Protein AF-A0A4S1GPU6-F1 (afdb_monomer_lite)

Radius of gyration: 19.25 Å; chains: 1; bounding box: 40×40×55 Å

Sequence (163 aa):
QPVTIVDDPAVLAALDAKGFGFAGSFAMDGDDDLKSLYQEAPAYHAIVETVAADVAALRAEMKAGGRTLYEVTDGNVGRIIDIRWLKTNAARFRLVGVVNRLDRRDFAQLGKESSCGEVRFIYRLAYAFRKNGKQLASRLPFNFSAIYRVAPDPDGGCAGVAG

Foldseek 3Di:
DFCFKDQDPVVQVVCCVVQVFPCSLQVDDDQQFLQCCCVPRVVLVVVLVVVVVVQVVVQVVCVVVVAHEDCDDDDPHHYGHDSVLNNDRQKGWGFRMKGWAQVCCVVCVVVVHLFSGKIKTKTWMKGWDDDPNDIDIDTDPDIDIDIDTHHADPVSHNPVVRD

Secondary structure (DSSP, 8-state):
----EE--HHHHHHHIIIIISTGGGGT--S---HHHHHHH-HHHHHHHHHHHHHHHHHHHHHHHTT--EESS--TT-EE---GGGGS-TTEEEEEEEEEEETTHHHHHHHTT---S-EEEEEEEEEEEEEETTEEEEEEEEEEEEEEEEPPPPTTS--GGG--

Structure (mmCIF, N/CA/C/O backbone):
data_AF-A0A4S1GPU6-F1
#
_entry.id   AF-A0A4S1GPU6-F1
#
loop_
_atom_site.group_PDB
_atom_site.id
_atom_site.type_symbol
_atom_site.label_atom_id
_atom_site.label_alt_id
_atom_site.label_comp_id
_atom_site.label_asym_id
_atom_site.label_entity_id
_atom_site.label_seq_id
_atom_site.pdbx_PDB_ins_code
_atom_site.Cartn_x
_atom_site.Cartn_y
_atom_site.Cartn_z
_atom_site.occupancy
_atom_site.B_iso_or_equiv
_atom_site.auth_seq_id
_atom_site.auth_comp_id
_atom_site.auth_asym_id
_atom_site.auth_atom_id
_atom_site.pdbx_PDB_model_num
ATOM 1 N N . GLN A 1 1 ? -5.387 -16.330 -24.859 1.00 59.78 1 GLN A N 1
ATOM 2 C CA . GLN A 1 1 ? -5.933 -15.015 -24.464 1.00 59.78 1 GLN A CA 1
ATOM 3 C C . GLN A 1 1 ? -4.935 -14.426 -23.480 1.00 59.78 1 GLN A C 1
ATOM 5 O O . GLN A 1 1 ? -4.521 -15.195 -22.620 1.00 59.78 1 GLN A O 1
ATOM 10 N N . PRO A 1 2 ? -4.487 -13.169 -23.647 1.00 68.81 2 PRO A N 1
ATOM 11 C CA . PRO A 1 2 ? -3.467 -12.586 -22.774 1.00 68.81 2 PRO A CA 1
ATOM 12 C C . PRO A 1 2 ? -3.951 -12.568 -21.323 1.00 68.81 2 PRO A C 1
ATOM 14 O O . PRO A 1 2 ? -5.145 -12.357 -21.072 1.00 68.81 2 PRO A O 1
ATOM 17 N N . VAL A 1 3 ? -3.044 -12.810 -20.375 1.00 75.38 3 VAL A N 1
ATOM 18 C CA . VAL A 1 3 ? -3.384 -12.809 -18.948 1.00 75.38 3 VAL A CA 1
ATOM 19 C C . VAL A 1 3 ? -3.556 -11.364 -18.488 1.00 75.38 3 VAL A C 1
ATOM 21 O O . VAL A 1 3 ? -2.595 -10.610 -18.357 1.00 75.38 3 VAL A O 1
ATOM 24 N N . THR A 1 4 ? -4.801 -10.960 -18.240 1.00 84.50 4 THR A N 1
ATOM 25 C CA . THR A 1 4 ? -5.133 -9.592 -17.812 1.00 84.50 4 THR A CA 1
ATOM 26 C C . THR A 1 4 ? -5.188 -9.447 -16.297 1.00 84.50 4 THR A C 1
ATOM 28 O O . THR A 1 4 ? -4.901 -8.372 -15.772 1.00 84.50 4 THR A O 1
ATOM 31 N N . ILE A 1 5 ? -5.555 -10.511 -15.580 1.00 92.44 5 ILE A N 1
ATOM 32 C CA . ILE A 1 5 ? -5.701 -10.520 -14.124 1.00 92.44 5 ILE A CA 1
ATOM 33 C C . ILE A 1 5 ? -5.183 -11.853 -13.584 1.00 92.44 5 ILE A C 1
ATOM 35 O O . ILE A 1 5 ? -5.519 -12.914 -14.103 1.00 92.44 5 ILE A O 1
ATOM 39 N N . VAL A 1 6 ? -4.391 -11.778 -12.520 1.00 94.25 6 VAL A N 1
ATOM 40 C CA . VAL A 1 6 ? -3.985 -12.909 -11.686 1.00 94.25 6 VAL A CA 1
ATOM 41 C C . VAL A 1 6 ? -4.508 -12.653 -10.279 1.00 94.25 6 VAL A C 1
ATOM 43 O O . VAL A 1 6 ? -4.099 -11.685 -9.639 1.00 94.25 6 VAL A O 1
ATOM 46 N N . ASP A 1 7 ? -5.401 -13.509 -9.795 1.00 95.50 7 ASP A N 1
ATOM 47 C CA . ASP A 1 7 ? -5.996 -13.436 -8.454 1.00 95.50 7 ASP A CA 1
ATOM 48 C C . ASP A 1 7 ? -5.944 -14.773 -7.683 1.00 95.50 7 ASP A C 1
ATOM 50 O O . ASP A 1 7 ? -6.395 -14.850 -6.537 1.00 95.50 7 ASP A O 1
ATOM 54 N N . ASP A 1 8 ? -5.330 -15.808 -8.271 1.00 96.25 8 ASP A N 1
ATOM 55 C CA . ASP A 1 8 ? -5.135 -17.109 -7.629 1.00 96.25 8 ASP A CA 1
ATOM 56 C C . ASP A 1 8 ? -4.243 -16.984 -6.372 1.00 96.25 8 ASP A C 1
ATOM 58 O O . ASP A 1 8 ? -3.083 -16.563 -6.470 1.00 96.25 8 ASP A O 1
ATOM 62 N N . PRO A 1 9 ? -4.725 -17.375 -5.176 1.00 94.25 9 PRO A N 1
ATOM 63 C CA . PRO A 1 9 ? -3.977 -17.187 -3.935 1.00 94.25 9 PRO A CA 1
ATOM 64 C C . PRO A 1 9 ? -2.628 -17.912 -3.870 1.00 94.25 9 PRO A C 1
ATOM 66 O O . PRO A 1 9 ? -1.722 -17.416 -3.197 1.00 94.25 9 PRO A O 1
ATOM 69 N N . ALA A 1 10 ? -2.485 -19.075 -4.513 1.00 96.06 10 ALA A N 1
ATOM 70 C CA . ALA A 1 10 ? -1.234 -19.828 -4.514 1.00 96.06 10 ALA A CA 1
ATOM 71 C C . ALA A 1 10 ? -0.201 -19.163 -5.430 1.00 96.06 10 ALA A C 1
ATOM 73 O O . ALA A 1 10 ? 0.959 -19.020 -5.040 1.00 96.06 10 ALA A O 1
ATOM 74 N N . VAL A 1 11 ? -0.627 -18.679 -6.600 1.00 95.94 11 VAL A N 1
ATOM 75 C CA . VAL A 1 11 ? 0.237 -17.899 -7.499 1.00 95.94 11 VAL A CA 1
ATOM 76 C C . VAL A 1 11 ? 0.679 -16.599 -6.829 1.00 95.94 11 VAL A C 1
ATOM 78 O O . VAL A 1 11 ? 1.866 -16.282 -6.830 1.00 95.94 11 VAL A O 1
ATOM 81 N N . LEU A 1 12 ? -0.244 -15.867 -6.201 1.00 96.44 12 LEU A N 1
ATOM 82 C CA . LEU A 1 12 ? 0.077 -14.611 -5.520 1.00 96.44 12 LEU A CA 1
ATOM 83 C C . LEU A 1 12 ? 1.026 -14.823 -4.336 1.00 96.44 12 LEU A C 1
ATOM 85 O O . LEU A 1 12 ? 1.949 -14.037 -4.159 1.00 96.44 12 LEU A O 1
ATOM 89 N N . ALA A 1 13 ? 0.855 -15.898 -3.562 1.00 93.25 13 ALA A N 1
ATOM 90 C CA . ALA A 1 13 ? 1.793 -16.249 -2.497 1.00 93.25 13 ALA A CA 1
ATOM 91 C C . ALA A 1 13 ? 3.190 -16.590 -3.043 1.00 93.25 13 ALA A C 1
ATOM 93 O O . ALA A 1 13 ? 4.194 -16.205 -2.447 1.00 93.25 13 ALA A O 1
ATOM 94 N N . ALA A 1 14 ? 3.267 -17.277 -4.187 1.00 95.31 14 ALA A N 1
ATOM 95 C CA . ALA A 1 14 ? 4.537 -17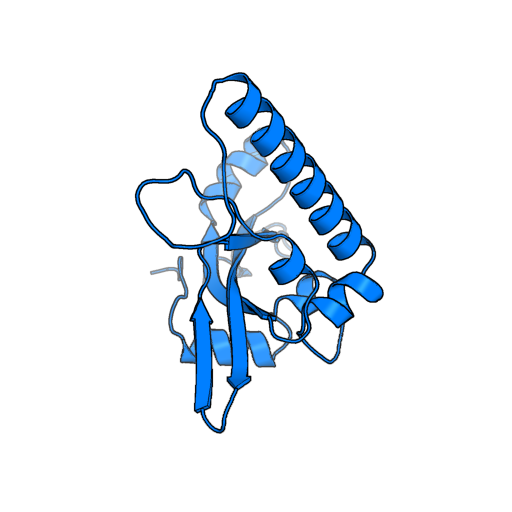.571 -4.844 1.00 95.31 14 ALA A CA 1
ATOM 96 C C . ALA A 1 14 ? 5.220 -16.309 -5.399 1.00 95.31 14 ALA A C 1
ATOM 98 O O . ALA A 1 14 ? 6.445 -16.230 -5.387 1.00 95.31 14 ALA A O 1
ATOM 99 N N . LEU A 1 15 ? 4.453 -15.326 -5.882 1.00 93.88 15 LEU A N 1
ATOM 100 C CA . LEU A 1 15 ? 4.982 -14.022 -6.293 1.00 93.88 15 LEU A CA 1
ATOM 101 C C . LEU A 1 15 ? 5.477 -13.215 -5.088 1.00 93.88 15 LEU A C 1
ATOM 103 O O . LEU A 1 15 ? 6.582 -12.682 -5.130 1.00 93.88 15 LEU A O 1
ATOM 107 N N . ASP A 1 16 ? 4.703 -13.174 -4.005 1.00 91.25 16 ASP A N 1
ATOM 108 C CA . ASP A 1 16 ? 5.085 -12.511 -2.754 1.00 91.25 16 ASP A CA 1
ATOM 109 C C . ASP A 1 16 ? 6.443 -13.043 -2.249 1.00 91.25 16 ASP A C 1
ATOM 111 O O . ASP A 1 16 ? 7.403 -12.284 -2.114 1.00 91.25 16 ASP A O 1
ATOM 115 N N . ALA A 1 17 ? 6.588 -14.374 -2.176 1.00 90.50 17 ALA A N 1
ATOM 116 C CA . ALA A 1 17 ? 7.830 -15.053 -1.791 1.00 90.50 17 ALA A CA 1
ATOM 117 C C . ALA A 1 17 ? 9.020 -14.829 -2.750 1.00 90.50 17 ALA A C 1
ATOM 119 O O . ALA A 1 17 ? 10.162 -15.098 -2.382 1.00 90.50 17 ALA A O 1
ATOM 120 N N . LYS A 1 18 ? 8.772 -14.355 -3.977 1.00 91.19 18 LYS A N 1
ATOM 121 C CA . LYS A 1 18 ? 9.803 -13.982 -4.961 1.00 91.19 18 LYS A CA 1
ATOM 122 C C . LYS A 1 18 ? 10.185 -12.498 -4.900 1.00 91.19 18 LYS A C 1
ATOM 124 O O . LYS A 1 18 ? 10.908 -12.035 -5.777 1.00 91.19 18 LYS A O 1
ATOM 129 N N . GLY A 1 19 ? 9.702 -11.759 -3.901 1.00 89.81 19 GLY A N 1
ATOM 130 C CA . GLY A 1 19 ? 10.021 -10.342 -3.702 1.00 89.81 19 GLY A CA 1
ATOM 131 C C . GLY A 1 19 ? 8.980 -9.371 -4.261 1.00 89.81 19 GLY A C 1
ATOM 132 O O . GLY A 1 19 ? 9.179 -8.164 -4.186 1.00 89.81 19 GLY A O 1
ATOM 133 N N . PHE A 1 20 ? 7.843 -9.859 -4.772 1.00 92.62 20 PHE A N 1
ATOM 134 C CA . PHE A 1 20 ? 6.723 -8.996 -5.183 1.00 92.62 20 PHE A CA 1
ATOM 135 C C . PHE A 1 20 ? 5.768 -8.659 -4.024 1.00 92.62 20 PHE A C 1
ATOM 137 O O . PHE A 1 20 ? 4.690 -8.094 -4.242 1.00 92.62 20 PHE A O 1
ATOM 144 N N . GLY A 1 21 ? 6.145 -9.007 -2.791 1.00 93.44 21 GLY A N 1
ATOM 145 C CA . GLY A 1 21 ? 5.468 -8.566 -1.576 1.00 93.44 21 GLY A CA 1
ATOM 146 C C . GLY A 1 21 ? 5.498 -7.043 -1.416 1.00 93.44 21 GLY A C 1
ATOM 147 O O . GLY A 1 21 ? 6.227 -6.324 -2.101 1.00 93.44 21 GLY A O 1
ATOM 148 N N . PHE A 1 22 ? 4.682 -6.526 -0.499 1.00 95.25 22 PHE A N 1
ATOM 149 C CA . PHE A 1 22 ? 4.514 -5.079 -0.338 1.00 95.25 22 PHE A CA 1
ATOM 150 C C . PHE A 1 22 ? 5.811 -4.360 0.064 1.00 95.25 22 PHE A C 1
ATOM 152 O O . PHE A 1 22 ? 6.101 -3.292 -0.468 1.00 95.25 22 PHE A O 1
ATOM 159 N N . ALA A 1 23 ? 6.622 -4.962 0.941 1.00 93.62 23 ALA A N 1
ATOM 160 C CA . ALA A 1 23 ? 7.924 -4.426 1.351 1.00 93.62 23 ALA A CA 1
ATOM 161 C C . ALA A 1 23 ? 8.879 -4.209 0.162 1.00 93.62 23 ALA A C 1
ATOM 163 O O . ALA A 1 23 ? 9.549 -3.177 0.083 1.00 93.62 23 ALA A O 1
ATOM 164 N N . GLY A 1 24 ? 8.843 -5.108 -0.829 1.00 91.75 24 GLY A N 1
ATOM 165 C CA . GLY A 1 24 ? 9.635 -4.998 -2.055 1.00 91.75 24 GLY A CA 1
ATOM 166 C C . GLY A 1 24 ? 9.310 -3.747 -2.879 1.00 91.75 24 GLY A C 1
ATOM 167 O O . GLY A 1 24 ? 10.191 -3.199 -3.539 1.00 91.75 24 GLY A O 1
ATOM 168 N N . SER A 1 25 ? 8.088 -3.203 -2.769 1.00 91.31 25 SER A N 1
ATOM 169 C CA . SER A 1 25 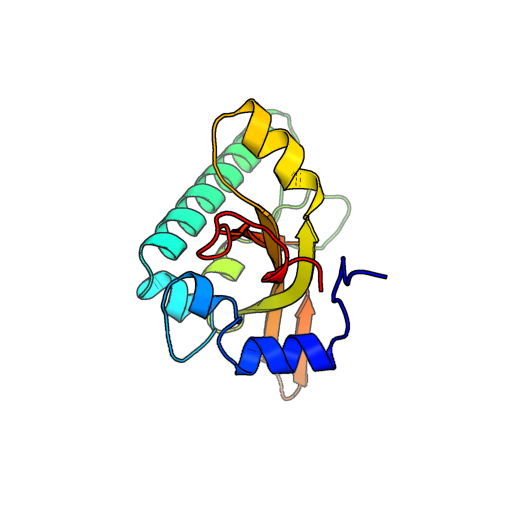? 7.728 -1.918 -3.400 1.00 91.31 25 SER A CA 1
ATOM 170 C C . SER A 1 25 ? 8.516 -0.727 -2.836 1.00 91.31 25 SER A C 1
ATOM 172 O O . SER A 1 25 ? 8.578 0.322 -3.475 1.00 91.31 25 SER A O 1
ATOM 174 N N . PHE A 1 26 ? 9.125 -0.885 -1.659 1.00 91.88 26 PHE A N 1
ATOM 175 C CA . PHE A 1 26 ? 9.939 0.122 -0.980 1.00 91.88 26 PHE A CA 1
ATOM 176 C C . PHE A 1 26 ? 11.426 -0.252 -0.936 1.00 91.88 26 PHE A C 1
ATOM 178 O O . PHE A 1 26 ? 12.170 0.358 -0.174 1.00 91.88 26 PHE A O 1
ATOM 185 N N . ALA A 1 27 ? 11.850 -1.233 -1.747 1.00 89.25 27 ALA A N 1
ATOM 186 C CA . ALA A 1 27 ? 13.209 -1.780 -1.748 1.00 89.25 27 ALA A CA 1
ATOM 187 C C . ALA A 1 27 ? 13.665 -2.259 -0.355 1.00 89.25 27 ALA A C 1
ATOM 189 O O . ALA A 1 27 ? 14.821 -2.079 0.025 1.00 89.25 27 ALA A O 1
ATOM 190 N N . MET A 1 28 ? 12.733 -2.837 0.410 1.00 88.44 28 MET A N 1
ATOM 191 C CA . MET A 1 28 ? 13.005 -3.408 1.724 1.00 88.44 28 MET A CA 1
ATOM 192 C C . MET A 1 28 ? 12.999 -4.930 1.653 1.00 88.44 28 MET A C 1
ATOM 194 O O . MET A 1 28 ? 12.040 -5.526 1.158 1.00 88.44 28 MET A O 1
ATOM 198 N N . ASP A 1 29 ? 14.054 -5.526 2.202 1.00 80.31 29 ASP A N 1
ATOM 199 C CA . ASP A 1 29 ? 14.191 -6.962 2.425 1.00 80.31 29 ASP A CA 1
ATOM 200 C C . ASP A 1 29 ? 13.954 -7.264 3.915 1.00 80.31 29 ASP A C 1
ATOM 202 O O . ASP A 1 29 ? 14.365 -6.485 4.773 1.00 80.31 29 ASP A O 1
ATOM 206 N N . GLY A 1 30 ? 13.331 -8.400 4.243 1.00 74.06 30 GLY A N 1
ATOM 207 C CA . GLY A 1 30 ? 13.126 -8.830 5.634 1.00 74.06 30 GLY A CA 1
ATOM 208 C C . GLY A 1 30 ? 11.661 -8.856 6.073 1.00 74.06 30 GLY A C 1
ATOM 209 O O . GLY A 1 30 ? 10.796 -9.289 5.310 1.00 74.06 30 GLY A O 1
ATOM 210 N N . ASP A 1 31 ? 11.399 -8.466 7.325 1.00 78.12 31 ASP A N 1
ATOM 211 C CA . ASP A 1 31 ? 10.068 -8.550 7.935 1.00 78.12 31 ASP A CA 1
ATOM 212 C C . ASP A 1 31 ? 9.053 -7.665 7.185 1.00 78.12 31 ASP A C 1
ATOM 214 O O . ASP A 1 31 ? 9.245 -6.465 6.996 1.00 78.12 31 ASP A O 1
ATOM 218 N N . ASP A 1 32 ? 7.933 -8.264 6.771 1.00 84.44 32 ASP A N 1
ATOM 219 C CA . ASP A 1 32 ? 6.877 -7.618 5.975 1.00 84.44 32 ASP A CA 1
ATOM 220 C C . ASP A 1 32 ? 5.850 -6.848 6.826 1.00 84.44 32 ASP A C 1
ATOM 222 O O . ASP A 1 32 ? 4.766 -6.482 6.351 1.00 84.44 32 ASP A O 1
ATOM 226 N N . ASP A 1 33 ? 6.167 -6.621 8.100 1.00 94.19 33 ASP A N 1
ATOM 227 C CA . ASP A 1 33 ? 5.274 -5.994 9.058 1.00 94.19 33 ASP A CA 1
ATOM 228 C C . ASP A 1 33 ? 5.294 -4.459 8.958 1.00 94.19 33 ASP A C 1
ATOM 230 O O . ASP A 1 33 ? 6.311 -3.821 8.676 1.00 94.19 33 ASP A O 1
ATOM 234 N N . LEU A 1 34 ? 4.145 -3.829 9.210 1.00 96.25 34 LEU A N 1
ATOM 235 C CA . LEU A 1 34 ? 3.994 -2.392 8.957 1.00 96.25 34 LEU A CA 1
ATOM 236 C C . LEU A 1 34 ? 4.682 -1.498 9.988 1.00 96.25 34 LEU A C 1
ATOM 238 O O . LEU A 1 34 ? 4.813 -0.299 9.741 1.00 96.25 34 LEU A O 1
ATOM 242 N N . LYS A 1 35 ? 5.124 -2.034 11.131 1.00 96.75 35 LYS A N 1
ATOM 243 C CA . LYS A 1 35 ? 5.948 -1.264 12.064 1.00 96.75 35 LYS A CA 1
ATOM 244 C C . LYS A 1 35 ? 7.349 -1.099 11.482 1.00 96.75 35 LYS A C 1
ATOM 246 O O . LYS A 1 35 ? 7.818 0.034 11.421 1.00 96.75 35 LYS A O 1
ATOM 251 N N . SER A 1 36 ? 7.962 -2.190 11.031 1.00 95.62 36 SER A N 1
ATOM 252 C CA . SER A 1 36 ? 9.302 -2.185 10.433 1.00 95.62 36 SER A CA 1
ATOM 253 C C . SER A 1 36 ? 9.334 -1.295 9.187 1.00 95.62 36 SER A C 1
ATOM 255 O O . SER A 1 36 ? 10.109 -0.341 9.136 1.00 95.62 36 SER A O 1
ATOM 257 N N . LEU A 1 37 ? 8.372 -1.453 8.264 1.00 95.75 37 LEU A N 1
ATOM 258 C CA . LEU A 1 37 ? 8.254 -0.562 7.099 1.00 95.75 37 LEU A CA 1
ATOM 259 C C . LEU A 1 37 ? 8.101 0.917 7.493 1.00 95.75 37 LEU A C 1
ATOM 261 O O . LEU A 1 37 ? 8.704 1.787 6.872 1.00 95.75 37 LEU A O 1
ATOM 265 N N . TYR A 1 38 ? 7.289 1.234 8.507 1.00 96.94 38 TYR A N 1
ATOM 266 C CA . TYR A 1 38 ? 7.087 2.622 8.946 1.00 96.94 38 TYR A CA 1
ATOM 267 C C . TYR A 1 38 ? 8.351 3.255 9.541 1.00 96.94 38 TYR A C 1
ATOM 269 O O . TYR A 1 38 ? 8.525 4.474 9.460 1.00 96.94 38 TYR A O 1
ATOM 277 N N . GLN A 1 39 ? 9.206 2.446 10.165 1.00 95.75 39 GLN A N 1
ATOM 278 C CA . GLN A 1 39 ? 10.445 2.899 10.791 1.00 95.75 39 GLN A CA 1
ATOM 279 C C . GLN A 1 39 ? 11.594 3.010 9.785 1.00 95.75 39 GLN A C 1
ATOM 281 O O . GLN A 1 39 ? 12.412 3.919 9.909 1.00 95.75 39 GLN A O 1
ATOM 286 N N . GLU A 1 40 ? 11.643 2.113 8.803 1.00 95.06 40 GLU A N 1
ATOM 287 C CA . GLU A 1 40 ? 12.827 1.909 7.965 1.00 95.06 40 GLU A CA 1
ATOM 288 C C . GLU A 1 40 ? 12.668 2.427 6.531 1.00 95.06 40 GLU A C 1
ATOM 290 O O . GLU A 1 40 ? 13.665 2.802 5.920 1.00 95.06 40 GLU A O 1
ATOM 295 N N . ALA A 1 41 ? 11.440 2.530 6.002 1.00 95.69 41 ALA A N 1
ATOM 296 C CA . ALA A 1 41 ? 11.180 3.005 4.642 1.00 95.69 41 ALA A CA 1
ATOM 297 C C . ALA A 1 41 ? 10.615 4.442 4.633 1.00 95.69 41 ALA A C 1
ATOM 299 O O . ALA A 1 41 ? 9.412 4.634 4.858 1.00 95.69 41 ALA A O 1
ATOM 300 N N . PRO A 1 42 ? 11.415 5.477 4.285 1.00 96.50 42 PRO A N 1
ATOM 301 C CA . PRO A 1 42 ? 10.966 6.874 4.305 1.00 96.50 42 PRO A CA 1
ATOM 302 C C . PRO A 1 42 ? 9.746 7.150 3.419 1.00 96.50 42 PRO A C 1
ATOM 304 O O . PRO A 1 42 ? 8.875 7.939 3.779 1.00 96.50 42 PRO A O 1
ATOM 307 N N . ALA A 1 43 ? 9.654 6.480 2.267 1.00 95.81 43 ALA A N 1
ATOM 308 C CA . ALA A 1 43 ? 8.517 6.624 1.363 1.00 95.81 43 ALA A CA 1
ATOM 309 C C . ALA A 1 43 ? 7.220 6.065 1.972 1.00 95.81 43 ALA A C 1
ATOM 311 O O . ALA A 1 43 ? 6.175 6.708 1.881 1.00 95.81 43 ALA A O 1
ATOM 312 N N . TYR A 1 44 ? 7.279 4.907 2.639 1.00 96.38 44 TYR A N 1
ATOM 313 C CA . TYR A 1 44 ? 6.113 4.360 3.332 1.00 96.38 44 TYR A CA 1
ATOM 314 C C . TYR A 1 44 ? 5.722 5.234 4.529 1.00 96.38 44 TYR A C 1
ATOM 316 O O . TYR A 1 44 ? 4.544 5.542 4.695 1.00 96.38 44 TYR A O 1
ATOM 324 N N . HIS A 1 45 ? 6.701 5.712 5.303 1.00 97.50 45 HIS A N 1
ATOM 325 C CA . HIS A 1 45 ? 6.470 6.669 6.384 1.00 97.50 45 HIS A CA 1
ATOM 326 C C . HIS A 1 45 ? 5.687 7.897 5.897 1.00 97.50 45 HIS A C 1
ATOM 328 O O . HIS A 1 45 ? 4.637 8.216 6.451 1.00 97.50 45 HIS A O 1
ATOM 334 N N . ALA A 1 46 ? 6.145 8.535 4.816 1.00 98.06 46 ALA A N 1
ATOM 335 C CA . ALA A 1 46 ? 5.485 9.704 4.241 1.00 98.06 46 ALA A CA 1
ATOM 336 C C . ALA A 1 46 ? 4.039 9.408 3.806 1.00 98.06 46 ALA A C 1
ATOM 338 O O . ALA A 1 46 ? 3.139 10.185 4.113 1.00 98.06 46 ALA A O 1
ATOM 339 N N . ILE A 1 47 ? 3.797 8.261 3.157 1.00 96.69 47 ILE A N 1
ATOM 340 C CA . ILE A 1 47 ? 2.444 7.832 2.764 1.00 96.69 47 ILE A CA 1
ATOM 341 C C . ILE A 1 47 ? 1.541 7.695 3.992 1.00 96.69 47 ILE A C 1
ATOM 343 O O . ILE A 1 47 ? 0.407 8.176 3.979 1.00 96.69 47 ILE A O 1
ATOM 347 N N . VAL A 1 48 ? 2.025 7.052 5.057 1.00 97.50 48 VAL A N 1
ATOM 348 C CA . VAL A 1 48 ? 1.239 6.870 6.281 1.00 97.50 48 VAL A CA 1
ATOM 349 C C . VAL A 1 48 ? 0.931 8.213 6.945 1.00 97.50 48 VAL A C 1
ATOM 351 O O . VAL A 1 48 ? -0.196 8.397 7.401 1.00 97.50 48 VAL A O 1
ATOM 354 N N . GLU A 1 49 ? 1.872 9.159 6.963 1.00 98.38 49 GLU A N 1
ATOM 355 C CA . GLU A 1 49 ? 1.631 10.504 7.502 1.00 98.38 49 GLU A CA 1
ATOM 356 C C . GLU A 1 49 ? 0.602 11.289 6.676 1.00 98.38 49 GLU A C 1
ATOM 358 O O . GLU A 1 49 ? -0.286 11.918 7.252 1.00 98.38 49 GLU A O 1
ATOM 363 N N . THR A 1 50 ? 0.639 11.195 5.342 1.00 98.25 50 THR A N 1
ATOM 364 C CA . THR A 1 50 ? -0.394 11.791 4.479 1.00 98.25 50 THR A CA 1
ATOM 365 C C . THR A 1 50 ? -1.772 11.197 4.766 1.00 98.25 50 THR A C 1
ATOM 367 O O . THR A 1 50 ? -2.717 11.934 5.039 1.00 98.25 50 THR A O 1
ATOM 370 N N . VAL A 1 51 ? -1.890 9.866 4.798 1.00 97.12 51 VAL A N 1
ATOM 371 C CA . VAL A 1 51 ? -3.165 9.192 5.095 1.00 97.12 51 VAL A CA 1
ATOM 372 C C . VAL A 1 51 ? -3.664 9.549 6.499 1.00 97.12 51 VAL A C 1
ATOM 374 O O . VAL A 1 51 ? -4.866 9.725 6.701 1.00 97.12 51 VAL A O 1
ATOM 377 N N . ALA A 1 52 ? -2.762 9.673 7.477 1.00 97.62 52 ALA A N 1
ATOM 378 C CA . ALA A 1 52 ? -3.105 10.074 8.836 1.00 97.62 52 ALA A CA 1
ATOM 379 C C . ALA A 1 52 ? -3.687 11.492 8.885 1.00 97.62 52 ALA A C 1
ATOM 381 O O . ALA A 1 52 ? -4.704 11.712 9.548 1.00 97.62 52 ALA A O 1
ATOM 382 N N . ALA A 1 53 ? -3.063 12.430 8.168 1.00 98.44 53 ALA A N 1
ATOM 383 C CA . ALA A 1 53 ? -3.532 13.804 8.057 1.00 98.44 53 ALA A CA 1
ATOM 384 C C . ALA A 1 53 ? -4.915 13.876 7.388 1.00 98.44 53 ALA A C 1
ATOM 386 O O . ALA A 1 53 ? -5.818 14.507 7.939 1.00 98.44 53 ALA A O 1
ATOM 387 N N . ASP A 1 54 ? -5.120 13.162 6.278 1.00 97.62 54 ASP A N 1
ATOM 388 C CA . ASP A 1 54 ? -6.405 13.123 5.565 1.00 97.62 54 ASP A CA 1
ATOM 389 C C . ASP A 1 54 ? -7.524 12.540 6.438 1.00 97.62 54 ASP A C 1
ATOM 391 O O . ASP A 1 54 ? -8.633 13.074 6.509 1.00 97.62 54 ASP A O 1
ATOM 395 N N . VAL A 1 55 ? -7.232 11.463 7.169 1.00 96.25 55 VAL A N 1
ATOM 396 C CA . VAL A 1 55 ? -8.179 10.834 8.099 1.00 96.25 55 VAL A CA 1
ATOM 397 C C . VAL A 1 55 ? -8.513 11.751 9.279 1.00 96.25 55 VAL A C 1
ATOM 399 O O . VAL A 1 55 ? -9.667 11.797 9.718 1.00 96.25 55 VAL A O 1
ATOM 402 N N . ALA A 1 56 ? -7.540 12.511 9.786 1.00 96.94 56 ALA A N 1
ATOM 403 C CA . ALA A 1 56 ? -7.773 13.505 10.829 1.00 96.94 56 ALA A CA 1
ATOM 404 C C . ALA A 1 56 ? -8.631 14.676 10.320 1.00 96.94 56 ALA A C 1
ATOM 406 O O . ALA A 1 56 ? -9.583 15.070 11.000 1.00 96.94 56 ALA A O 1
ATOM 407 N N . ALA A 1 57 ? -8.344 15.183 9.117 1.00 97.88 57 ALA A N 1
ATOM 408 C CA . ALA A 1 57 ? -9.116 16.239 8.470 1.00 97.88 57 ALA A CA 1
ATOM 409 C C . ALA A 1 57 ? -10.568 15.802 8.234 1.00 97.88 57 ALA A C 1
ATOM 411 O O . ALA A 1 57 ? -11.494 16.487 8.671 1.00 97.88 57 ALA A O 1
ATOM 412 N N . LEU A 1 58 ? -10.772 14.605 7.673 1.00 95.94 58 LEU A N 1
ATOM 413 C CA . LEU A 1 58 ? -12.099 14.024 7.473 1.00 95.94 58 LEU A CA 1
ATOM 414 C C . LEU A 1 58 ? -12.863 13.893 8.794 1.00 95.94 58 LEU A C 1
ATOM 416 O O . LEU A 1 58 ? -14.051 14.203 8.870 1.00 95.94 58 LEU A O 1
ATOM 420 N N . ARG A 1 59 ? -12.204 13.446 9.870 1.00 95.00 59 ARG A N 1
ATOM 421 C CA . ARG A 1 59 ? -12.857 13.357 11.184 1.00 95.00 59 ARG A CA 1
ATOM 422 C C . ARG A 1 59 ? -13.318 14.724 11.683 1.00 95.00 59 ARG A C 1
ATOM 424 O O . ARG A 1 59 ? -14.418 14.820 12.231 1.00 95.00 59 ARG A O 1
ATOM 431 N N . ALA A 1 60 ? -12.487 15.752 11.528 1.00 96.56 60 ALA A N 1
ATOM 432 C CA . ALA A 1 60 ? -12.818 17.110 11.943 1.00 96.56 60 ALA A CA 1
ATOM 433 C C . ALA A 1 60 ? -14.001 17.671 11.138 1.00 96.56 60 ALA A C 1
ATOM 435 O O . ALA A 1 60 ? -14.948 18.181 11.737 1.00 96.56 60 ALA A O 1
ATOM 436 N N . GLU A 1 61 ? -13.988 17.499 9.815 1.00 97.06 61 GLU A N 1
ATOM 437 C CA . GLU A 1 61 ? -15.071 17.909 8.916 1.00 97.06 61 GLU A CA 1
ATOM 438 C C . GLU A 1 61 ? -16.396 17.234 9.289 1.00 97.06 61 GLU A C 1
ATOM 440 O O . GLU A 1 61 ? -17.409 17.895 9.520 1.00 97.06 61 GLU A O 1
ATOM 445 N N . MET A 1 62 ? -16.383 15.910 9.444 1.00 95.81 62 MET A N 1
ATOM 446 C CA . MET A 1 62 ? -17.579 15.137 9.771 1.00 95.81 62 MET A CA 1
ATOM 447 C C . MET A 1 62 ? -18.149 15.521 11.141 1.00 95.81 62 MET A C 1
ATOM 449 O O . MET A 1 62 ? -19.367 15.649 11.293 1.00 95.81 62 MET A O 1
ATOM 453 N N . LYS A 1 63 ? -17.278 15.775 12.129 1.00 94.38 63 LYS A N 1
ATOM 454 C CA . LYS A 1 63 ? -17.679 16.282 13.447 1.00 94.38 63 LYS A CA 1
ATOM 455 C C . LYS A 1 63 ? -18.310 17.673 13.352 1.00 94.38 63 LYS A C 1
ATOM 457 O O . LYS A 1 63 ? -19.329 17.899 14.000 1.00 94.38 63 LYS A O 1
ATOM 462 N N . ALA A 1 64 ? -17.745 18.580 12.554 1.00 96.19 64 ALA A N 1
ATOM 463 C CA . ALA A 1 64 ? -18.323 19.905 12.318 1.00 96.19 64 ALA A CA 1
ATOM 464 C C . ALA A 1 64 ? -19.704 19.817 11.640 1.00 96.19 64 ALA A C 1
ATOM 466 O O . ALA A 1 64 ? -20.599 20.588 11.972 1.00 96.19 64 ALA A O 1
ATO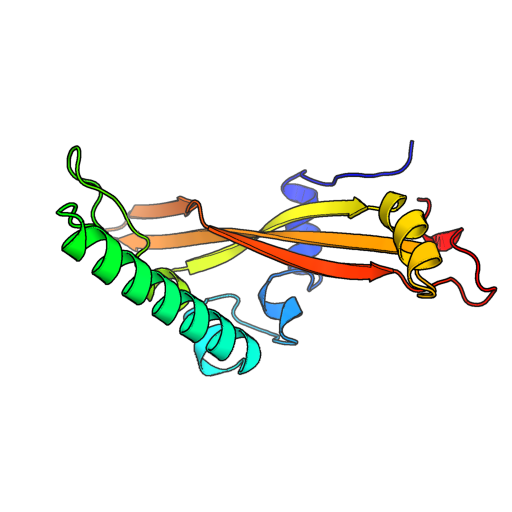M 467 N N . GLY A 1 65 ? -19.906 18.819 10.775 1.00 94.62 65 GLY A N 1
ATOM 468 C CA . GLY A 1 65 ? -21.201 18.469 10.180 1.00 94.62 65 GLY A CA 1
ATOM 469 C C . GLY A 1 65 ? -22.163 17.700 11.099 1.00 94.62 65 GLY A C 1
ATOM 470 O O . GLY A 1 65 ? -23.178 17.195 10.625 1.00 94.62 65 GLY A O 1
ATOM 471 N N . GLY A 1 66 ? -21.858 17.555 12.394 1.00 93.06 66 GLY A N 1
ATOM 472 C CA . GLY A 1 66 ? -22.726 16.893 13.375 1.00 93.06 66 GLY A CA 1
ATOM 473 C C . GLY A 1 66 ? -22.656 15.361 13.395 1.00 93.06 66 GLY A C 1
ATOM 474 O O . GLY A 1 66 ? -23.400 14.728 14.143 1.00 93.06 66 GLY A O 1
ATOM 475 N N . ARG A 1 67 ? -21.756 14.734 12.625 1.00 90.25 67 ARG A N 1
ATOM 476 C CA . ARG A 1 67 ? -21.578 13.273 12.579 1.00 90.25 67 ARG A CA 1
ATOM 477 C C . ARG A 1 67 ? -20.200 12.874 13.099 1.00 90.25 67 ARG A C 1
ATOM 479 O O . ARG A 1 67 ? -19.209 12.893 12.375 1.00 90.25 67 ARG A O 1
ATOM 486 N N . THR A 1 68 ? -20.138 12.429 14.349 1.00 90.12 68 THR A N 1
ATOM 487 C CA . THR A 1 68 ? -18.878 11.943 14.932 1.00 90.12 68 THR A CA 1
ATOM 488 C C . THR A 1 68 ? -18.514 10.568 14.366 1.00 90.12 68 THR A C 1
ATOM 490 O O . THR A 1 68 ? -19.376 9.697 14.230 1.00 90.12 68 THR A O 1
ATOM 493 N N . LEU A 1 69 ? -17.236 10.389 14.018 1.00 90.81 69 LEU A N 1
ATOM 494 C CA . LEU A 1 69 ? -16.691 9.122 13.534 1.00 90.81 69 LEU A CA 1
ATOM 495 C C . LEU A 1 69 ? -15.865 8.425 14.617 1.00 90.81 69 LEU A C 1
ATOM 497 O O . LEU A 1 69 ? -15.102 9.081 15.333 1.00 90.81 69 LEU A O 1
ATOM 501 N N . TYR A 1 70 ? -15.975 7.099 14.667 1.00 88.94 70 TYR A N 1
ATOM 502 C CA . TYR A 1 70 ? -15.271 6.234 15.611 1.00 88.94 70 TYR A CA 1
ATOM 503 C C . TYR A 1 70 ? -14.542 5.093 14.893 1.00 88.94 70 TYR A C 1
ATOM 505 O O . TYR A 1 70 ? -14.942 4.637 13.822 1.00 88.94 70 TYR A O 1
ATOM 513 N N . GLU A 1 71 ? -13.474 4.611 15.516 1.00 86.56 71 GLU A N 1
ATOM 514 C CA . GLU A 1 71 ? -12.668 3.475 15.066 1.00 86.56 71 GLU A CA 1
ATOM 515 C C . GLU A 1 71 ? -13.285 2.115 15.436 1.00 86.56 71 GLU A C 1
ATOM 517 O O . GLU A 1 71 ? -12.888 1.078 14.904 1.00 86.56 71 GLU A O 1
ATOM 522 N N . VAL A 1 72 ? -14.238 2.102 16.373 1.00 77.06 72 VAL A N 1
ATOM 523 C CA . VAL A 1 72 ? -14.829 0.887 16.952 1.00 77.06 72 VAL A CA 1
ATOM 524 C C . VAL A 1 72 ? -16.103 0.484 16.201 1.00 77.06 72 VAL A C 1
ATOM 526 O O . VAL A 1 72 ? -16.818 1.314 15.648 1.00 77.06 72 VAL A O 1
ATOM 529 N N . THR A 1 73 ? -16.381 -0.821 16.163 1.00 59.31 73 THR A N 1
ATOM 530 C CA . THR A 1 73 ? -17.433 -1.446 15.345 1.00 59.31 73 THR A CA 1
ATOM 531 C C . THR A 1 73 ? -18.822 -1.531 15.990 1.00 59.31 73 THR A C 1
ATOM 533 O O . THR A 1 73 ? -19.655 -2.275 15.469 1.00 59.31 73 THR A O 1
ATOM 536 N N . ASP A 1 74 ? -19.103 -0.837 17.095 1.00 59.31 74 ASP A N 1
ATOM 537 C CA . ASP A 1 74 ? -20.435 -0.904 17.714 1.00 59.31 74 ASP A CA 1
ATOM 538 C C . ASP A 1 74 ? -21.422 0.081 17.056 1.00 59.31 74 ASP A C 1
ATOM 540 O O . ASP A 1 74 ? -21.070 1.211 16.730 1.00 59.31 74 ASP A O 1
ATOM 544 N N . GLY A 1 75 ? -22.647 -0.385 16.796 1.00 63.28 75 GLY A N 1
ATOM 545 C CA . GLY A 1 75 ? -23.786 0.467 16.446 1.00 63.28 75 GLY A CA 1
ATOM 546 C C . GLY A 1 75 ? -23.805 1.117 15.051 1.00 63.28 75 GLY A C 1
ATOM 547 O O . GLY A 1 75 ? -22.987 0.844 14.166 1.00 63.28 75 GLY A O 1
ATOM 548 N N . ASN A 1 76 ? -24.803 1.995 14.877 1.00 66.75 76 ASN A N 1
ATOM 549 C CA . ASN A 1 76 ? -25.052 2.833 13.693 1.00 66.75 76 ASN A CA 1
ATOM 550 C C . ASN A 1 76 ? -24.254 4.149 13.745 1.00 66.75 76 ASN A C 1
ATOM 552 O O . ASN A 1 76 ? -24.758 5.211 13.381 1.00 66.75 76 ASN A O 1
ATOM 556 N N . VAL A 1 77 ? -23.018 4.101 14.240 1.00 76.25 77 VAL A N 1
ATOM 557 C CA . VAL A 1 77 ? -22.127 5.266 14.255 1.00 76.25 77 VAL A CA 1
ATOM 558 C C . VAL A 1 77 ? -21.268 5.297 12.994 1.00 76.25 77 VAL A C 1
ATOM 560 O O . VAL A 1 77 ? -20.956 4.262 12.397 1.00 76.25 77 VAL A O 1
ATOM 563 N N . GLY A 1 78 ? -20.887 6.499 12.562 1.00 79.88 78 GLY A N 1
ATOM 564 C CA . GLY A 1 78 ? -19.977 6.649 11.433 1.00 79.88 78 GLY A CA 1
ATOM 565 C C . GLY A 1 78 ? -18.609 6.044 11.760 1.00 79.88 78 GLY A C 1
ATOM 566 O O . GLY A 1 78 ? -18.089 6.232 12.858 1.00 79.88 78 GLY A O 1
ATOM 567 N N . ARG A 1 79 ? -18.029 5.311 10.807 1.00 87.44 79 ARG A N 1
ATOM 568 C CA . ARG A 1 79 ? -16.769 4.583 10.999 1.00 87.44 79 ARG A CA 1
ATOM 569 C C . ARG A 1 79 ? -15.620 5.266 10.285 1.00 87.44 79 ARG A C 1
ATOM 571 O O . ARG A 1 79 ? -15.804 5.821 9.203 1.00 87.44 79 ARG A O 1
ATOM 578 N N . ILE A 1 80 ? -14.438 5.175 10.874 1.00 91.56 80 ILE A N 1
ATOM 579 C CA . ILE A 1 80 ? -13.191 5.617 10.259 1.00 91.56 80 ILE A CA 1
ATOM 580 C C . ILE A 1 80 ? -12.070 4.640 10.592 1.00 91.56 80 ILE A C 1
ATOM 582 O O . ILE A 1 80 ? -12.128 3.929 11.594 1.00 91.56 80 ILE A O 1
ATOM 586 N N . ILE A 1 81 ? -11.071 4.559 9.719 1.00 91.06 81 ILE A N 1
ATOM 587 C CA . ILE A 1 81 ? -9.933 3.671 9.932 1.00 91.06 81 ILE A CA 1
ATOM 588 C C . ILE A 1 81 ? -9.104 4.123 11.141 1.00 91.06 81 ILE A C 1
ATOM 590 O O . ILE A 1 81 ? -8.824 5.308 11.319 1.00 91.06 81 ILE A O 1
ATOM 594 N N . ASP A 1 82 ? -8.669 3.153 11.943 1.00 92.56 82 ASP A N 1
ATOM 595 C CA . ASP A 1 82 ? -7.617 3.356 12.932 1.00 92.56 82 ASP A CA 1
ATOM 596 C C . ASP A 1 82 ? -6.245 3.305 12.249 1.00 92.56 82 ASP A C 1
ATOM 598 O O . ASP A 1 82 ? -5.788 2.245 11.813 1.00 92.56 82 ASP A O 1
ATOM 602 N N . ILE A 1 83 ? -5.581 4.456 12.167 1.00 94.94 83 ILE A N 1
ATOM 603 C CA . ILE A 1 83 ? -4.277 4.607 11.507 1.00 94.94 83 ILE A CA 1
ATOM 604 C C . ILE A 1 83 ? -3.182 3.759 12.164 1.00 94.94 83 ILE A C 1
ATOM 606 O O . ILE A 1 83 ? -2.200 3.413 11.507 1.00 94.94 83 ILE A O 1
ATOM 610 N N . ARG A 1 84 ? -3.348 3.334 13.424 1.00 94.62 84 ARG A N 1
ATOM 611 C CA . ARG A 1 84 ? -2.380 2.448 14.095 1.00 94.62 84 ARG A CA 1
ATOM 612 C C . ARG A 1 84 ? -2.216 1.111 13.374 1.00 94.62 84 ARG A C 1
ATOM 614 O O . ARG A 1 84 ? -1.151 0.506 13.477 1.00 94.62 84 ARG A O 1
ATOM 621 N N . TRP A 1 85 ? -3.211 0.680 12.594 1.00 95.12 85 TRP A N 1
ATOM 622 C CA . TRP A 1 85 ? -3.081 -0.499 11.737 1.00 95.12 85 TRP A CA 1
ATOM 623 C C . TRP A 1 85 ? -1.979 -0.371 10.685 1.00 95.12 85 TRP A C 1
ATOM 625 O O . TRP A 1 85 ? -1.435 -1.389 10.279 1.00 95.12 85 TRP A O 1
ATOM 635 N N . LEU A 1 86 ? -1.621 0.846 10.273 1.00 96.44 86 LEU A N 1
ATOM 636 C CA . LEU A 1 86 ? -0.559 1.102 9.296 1.00 96.44 86 LEU A CA 1
ATOM 637 C C . LEU A 1 86 ? 0.838 1.215 9.931 1.00 96.44 86 LEU A C 1
ATOM 639 O O . LEU A 1 86 ? 1.807 1.449 9.215 1.00 96.44 86 LEU A O 1
ATOM 643 N N . LYS A 1 87 ? 0.947 1.066 11.259 1.00 96.25 87 LYS A N 1
ATOM 644 C CA . LYS A 1 87 ? 2.188 1.263 12.035 1.00 96.25 87 LYS A CA 1
ATOM 645 C C . LYS A 1 87 ? 2.474 0.118 13.019 1.00 96.25 87 LYS A C 1
ATOM 647 O O . LYS A 1 87 ? 3.247 0.283 13.961 1.00 96.25 87 LYS A O 1
ATOM 652 N N . THR A 1 88 ? 1.792 -1.018 12.877 1.00 95.69 88 THR A N 1
ATOM 653 C CA . THR A 1 88 ? 1.859 -2.139 13.827 1.00 95.69 88 THR A CA 1
ATOM 654 C C . THR A 1 88 ? 2.525 -3.362 13.215 1.00 95.69 88 THR A C 1
ATOM 656 O O . THR A 1 88 ? 2.331 -3.658 12.040 1.00 95.69 88 THR A O 1
ATOM 659 N N . ASN A 1 89 ? 3.231 -4.125 14.049 1.00 94.94 89 ASN A N 1
ATOM 660 C CA . ASN A 1 89 ? 3.831 -5.398 13.662 1.00 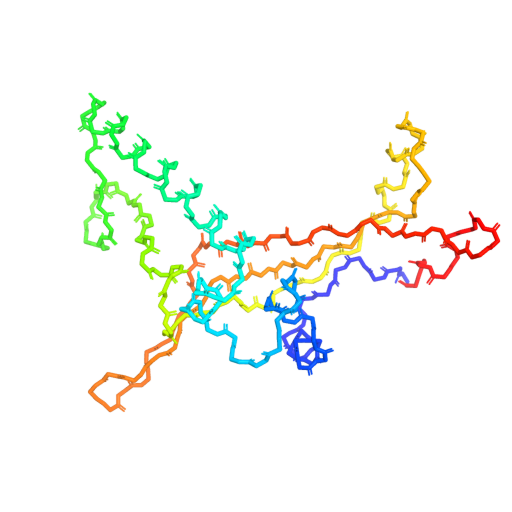94.94 89 ASN A CA 1
ATOM 661 C C . ASN A 1 89 ? 2.821 -6.554 13.577 1.00 94.94 89 ASN A C 1
ATOM 663 O O . ASN A 1 89 ? 3.148 -7.653 13.146 1.00 94.94 89 ASN A O 1
ATOM 667 N N . ALA A 1 90 ? 1.576 -6.327 14.002 1.00 94.50 90 ALA A N 1
ATOM 668 C CA . ALA A 1 90 ? 0.498 -7.302 13.873 1.00 94.50 90 ALA A CA 1
ATOM 669 C C . ALA A 1 90 ? -0.154 -7.297 12.478 1.00 94.50 90 ALA A C 1
ATOM 671 O O . ALA A 1 90 ? -1.022 -8.136 12.208 1.00 94.50 90 ALA A O 1
ATOM 672 N N . ALA A 1 91 ? 0.208 -6.339 11.619 1.00 96.38 91 ALA A N 1
ATOM 673 C CA . ALA A 1 91 ? -0.405 -6.112 10.321 1.00 96.38 91 ALA A CA 1
ATOM 674 C C . ALA A 1 91 ? 0.627 -6.064 9.198 1.00 96.38 91 ALA A C 1
ATOM 676 O O . ALA A 1 91 ? 1.797 -5.768 9.424 1.00 96.38 91 ALA A O 1
ATOM 677 N N . ARG A 1 92 ? 0.145 -6.358 7.991 1.00 95.88 92 ARG A N 1
ATOM 678 C CA . ARG A 1 92 ? 0.893 -6.347 6.732 1.00 95.88 92 ARG A CA 1
ATOM 679 C C . ARG A 1 92 ? -0.034 -6.170 5.542 1.00 95.88 92 ARG A C 1
ATOM 681 O O . ARG A 1 92 ? -1.237 -6.438 5.623 1.00 95.88 92 ARG A O 1
ATOM 688 N N . PHE A 1 93 ? 0.534 -5.771 4.416 1.00 96.12 93 PHE A N 1
ATOM 689 C CA . PHE A 1 93 ? -0.156 -5.704 3.134 1.00 96.12 93 PHE A CA 1
ATOM 690 C C . PHE A 1 93 ? 0.111 -6.979 2.339 1.00 96.12 93 PHE A C 1
ATOM 692 O O . PHE A 1 93 ? 1.233 -7.237 1.924 1.00 96.12 93 PHE A O 1
ATOM 699 N N . ARG A 1 94 ? -0.931 -7.785 2.121 1.00 95.19 94 ARG A N 1
ATOM 700 C CA . ARG A 1 94 ? -0.823 -9.021 1.335 1.00 95.19 94 ARG A CA 1
ATOM 701 C C . ARG A 1 94 ? -1.094 -8.741 -0.128 1.00 95.19 94 ARG A C 1
ATOM 703 O O . ARG A 1 94 ? -2.081 -8.065 -0.418 1.00 95.19 94 ARG A O 1
ATOM 710 N N . LEU A 1 95 ? -0.306 -9.321 -1.029 1.00 96.25 95 LEU A N 1
ATOM 711 C CA . LEU A 1 95 ? -0.623 -9.308 -2.453 1.00 96.25 95 LEU A CA 1
ATOM 712 C C . LEU A 1 95 ? -1.934 -10.080 -2.693 1.00 96.25 95 LEU A C 1
ATOM 714 O O . LEU A 1 95 ? -2.072 -11.241 -2.304 1.00 96.25 95 LEU A O 1
ATOM 718 N N . VAL A 1 96 ? -2.928 -9.407 -3.273 1.00 96.44 96 VAL A N 1
ATOM 719 C CA . VAL A 1 96 ? -4.272 -9.953 -3.541 1.00 96.44 96 VAL A CA 1
ATOM 720 C C . VAL A 1 96 ? -4.666 -9.896 -5.013 1.00 96.44 96 VAL A C 1
ATOM 722 O O . VAL A 1 96 ? -5.735 -10.382 -5.365 1.00 96.44 96 VAL A O 1
ATOM 725 N N . GLY A 1 97 ? -3.825 -9.319 -5.868 1.00 96.88 97 GLY A N 1
ATOM 726 C CA . GLY A 1 97 ? -4.020 -9.383 -7.306 1.00 96.88 97 GLY A CA 1
ATOM 727 C C . GLY A 1 97 ? -2.890 -8.726 -8.081 1.00 96.88 97 GLY A C 1
ATOM 728 O O . GLY A 1 97 ? -2.268 -7.777 -7.602 1.00 96.88 97 GLY A O 1
ATOM 729 N N . VAL A 1 98 ? -2.662 -9.215 -9.295 1.00 96.44 98 VAL A N 1
ATOM 730 C CA . VAL A 1 98 ? -1.813 -8.574 -10.301 1.00 96.44 98 VAL A CA 1
ATOM 731 C C . VAL A 1 98 ? -2.664 -8.311 -11.533 1.00 96.44 98 VAL A C 1
ATOM 733 O O . VAL A 1 98 ? -3.366 -9.203 -12.001 1.00 96.44 98 VAL A O 1
ATOM 736 N N . VAL A 1 99 ? -2.635 -7.085 -12.045 1.00 95.00 99 VAL A N 1
ATOM 737 C CA . VAL A 1 99 ? -3.444 -6.677 -13.199 1.00 95.00 99 VAL A CA 1
ATOM 738 C C . VAL A 1 99 ? -2.533 -6.153 -14.295 1.00 95.00 99 VAL A C 1
ATOM 740 O O . VAL A 1 99 ? -1.817 -5.175 -14.080 1.00 95.00 99 VAL A O 1
ATOM 743 N N . ASN A 1 100 ? -2.597 -6.771 -15.470 1.00 91.62 100 ASN A N 1
ATOM 744 C CA . ASN A 1 100 ? -1.924 -6.316 -16.677 1.00 91.62 100 ASN A CA 1
ATOM 745 C C . ASN A 1 100 ? -2.878 -5.431 -17.495 1.00 91.62 100 ASN A C 1
ATOM 747 O O . ASN A 1 100 ? -3.933 -5.869 -17.957 1.00 91.62 100 ASN A O 1
ATOM 751 N N . ARG A 1 101 ? -2.520 -4.158 -17.641 1.00 91.62 101 ARG A N 1
ATOM 752 C CA . ARG A 1 101 ? -3.288 -3.101 -18.306 1.00 91.62 101 ARG A CA 1
ATOM 753 C C . ARG A 1 101 ? -2.570 -2.661 -19.578 1.00 91.62 101 ARG A C 1
ATOM 755 O O . ARG A 1 101 ? -2.102 -1.526 -19.689 1.00 91.62 101 ARG A O 1
ATOM 762 N N . LEU A 1 102 ? -2.483 -3.575 -20.542 1.00 88.31 102 LEU A N 1
ATOM 763 C CA . LEU A 1 102 ? -1.908 -3.310 -21.869 1.00 88.31 102 LEU A CA 1
ATOM 764 C C . LEU A 1 102 ? -2.684 -2.224 -22.630 1.00 88.31 102 LEU A C 1
ATOM 766 O O . LEU A 1 102 ? -2.096 -1.467 -23.394 1.00 88.31 102 LEU A O 1
ATOM 770 N N . ASP A 1 103 ? -3.981 -2.071 -22.348 1.00 87.31 103 ASP A N 1
ATOM 771 C CA . ASP A 1 103 ? -4.831 -0.996 -22.877 1.00 87.31 103 ASP A CA 1
ATOM 772 C C . ASP A 1 103 ? -4.339 0.412 -22.495 1.00 87.31 103 ASP A C 1
ATOM 774 O O . ASP A 1 103 ? -4.682 1.400 -23.139 1.00 87.31 103 ASP A O 1
ATOM 778 N N . ARG A 1 104 ? -3.492 0.536 -21.464 1.00 89.75 104 ARG A N 1
ATOM 779 C CA . ARG A 1 104 ? -2.902 1.824 -21.066 1.00 89.75 104 ARG A CA 1
ATOM 780 C C . ARG A 1 104 ? -1.827 2.315 -22.037 1.00 89.75 104 ARG A C 1
ATOM 782 O O . ARG A 1 104 ? -1.493 3.498 -21.996 1.00 89.75 104 ARG A O 1
ATOM 789 N N . ARG A 1 105 ? -1.347 1.452 -22.941 1.00 86.56 105 ARG A N 1
ATOM 790 C CA . ARG A 1 105 ? -0.438 1.808 -24.041 1.00 86.56 105 ARG A CA 1
ATOM 791 C C . ARG A 1 105 ? -1.010 2.920 -24.918 1.00 86.56 105 ARG A C 1
ATOM 793 O O . ARG A 1 105 ? -0.303 3.879 -25.218 1.00 86.56 105 ARG A O 1
ATOM 800 N N . ASP A 1 106 ? -2.284 2.817 -25.284 1.00 84.31 106 ASP A N 1
ATOM 801 C CA . ASP A 1 106 ? -2.922 3.765 -26.206 1.00 84.31 106 ASP A CA 1
ATOM 802 C C . ASP A 1 106 ? -2.952 5.180 -25.610 1.00 84.31 106 ASP A C 1
ATOM 804 O O . ASP A 1 106 ? -2.729 6.173 -26.298 1.00 84.31 106 ASP A O 1
ATOM 808 N N . PHE A 1 107 ? -3.127 5.281 -24.290 1.00 82.75 107 PHE A N 1
ATOM 809 C CA . PHE A 1 107 ? -3.088 6.555 -23.572 1.00 82.75 107 PHE A CA 1
ATOM 810 C C . PHE A 1 107 ? -1.668 7.109 -23.414 1.00 82.75 107 PHE A C 1
ATOM 812 O O . PHE A 1 107 ? -1.483 8.325 -23.473 1.00 82.75 107 PHE A O 1
ATOM 819 N N . ALA A 1 108 ? -0.662 6.247 -23.238 1.00 80.69 108 ALA A N 1
ATOM 820 C CA . ALA A 1 108 ? 0.736 6.672 -23.165 1.00 80.69 108 ALA A CA 1
ATOM 821 C C . ALA A 1 108 ? 1.186 7.341 -24.475 1.00 80.69 108 ALA A C 1
ATOM 823 O O . ALA A 1 108 ? 1.808 8.404 -24.448 1.00 80.69 108 ALA A O 1
ATOM 824 N N . GLN A 1 109 ? 0.769 6.789 -25.621 1.00 74.38 109 GLN A N 1
ATOM 825 C CA . GLN A 1 109 ? 1.056 7.360 -26.940 1.00 74.38 109 GLN A CA 1
ATOM 826 C C . GLN A 1 109 ? 0.476 8.770 -27.109 1.00 74.38 109 GLN A C 1
ATOM 828 O O . GLN A 1 109 ? 1.163 9.656 -27.619 1.00 74.38 109 GLN A O 1
ATOM 833 N N . LEU A 1 110 ? -0.746 9.013 -26.620 1.00 80.06 110 LEU A N 1
ATOM 834 C CA . LEU A 1 110 ? -1.354 10.352 -26.622 1.00 80.06 110 LEU A CA 1
ATOM 835 C C . LEU A 1 110 ? -0.552 11.355 -25.777 1.00 80.06 110 LEU A C 1
ATOM 837 O O . LEU A 1 110 ? -0.473 12.533 -26.122 1.00 80.06 110 LEU A O 1
ATOM 841 N N . GLY A 1 111 ? 0.070 10.885 -24.693 1.00 78.12 111 GLY A N 1
ATOM 842 C CA . GLY A 1 111 ? 0.938 11.675 -23.818 1.00 78.12 111 GLY A CA 1
ATOM 843 C C . GLY A 1 111 ? 2.383 11.838 -24.305 1.00 78.12 111 GLY A C 1
ATOM 844 O O . GLY A 1 111 ? 3.165 12.484 -23.614 1.00 78.12 111 GLY A O 1
ATOM 845 N N . LYS A 1 112 ? 2.753 11.278 -25.470 1.00 78.25 112 LYS A N 1
ATOM 846 C CA . LYS A 1 112 ? 4.146 11.166 -25.958 1.00 78.25 112 LYS A CA 1
ATOM 847 C C . LYS A 1 112 ? 5.072 10.375 -25.017 1.00 78.25 112 LYS A C 1
ATOM 849 O O . LYS A 1 112 ? 6.289 10.542 -25.065 1.00 78.25 112 LYS A O 1
ATOM 854 N N . GLU A 1 113 ? 4.514 9.503 -24.179 1.00 78.94 113 GLU A N 1
ATOM 855 C CA . GLU A 1 113 ? 5.270 8.558 -23.356 1.00 78.94 113 GLU A CA 1
ATOM 856 C C . GLU A 1 113 ? 5.431 7.233 -24.119 1.00 78.94 113 GLU A C 1
ATOM 858 O O . GLU A 1 113 ? 4.460 6.677 -24.636 1.00 78.94 113 GLU A O 1
ATOM 863 N N . SER A 1 114 ? 6.653 6.695 -24.171 1.00 81.25 114 SER A N 1
ATOM 864 C CA . SER A 1 114 ? 6.896 5.356 -24.719 1.00 81.25 114 SER A CA 1
ATOM 865 C C . SER A 1 114 ? 6.701 4.311 -23.617 1.00 81.25 114 SER A C 1
ATOM 867 O O . SER A 1 114 ? 7.540 4.174 -22.729 1.00 81.25 114 SER A O 1
ATOM 869 N N . SER A 1 115 ? 5.558 3.623 -23.631 1.00 87.69 115 SER A N 1
ATOM 870 C CA . SER A 1 115 ? 5.202 2.564 -22.680 1.00 87.69 115 SER A CA 1
ATOM 871 C C . SER A 1 115 ? 4.325 1.517 -23.361 1.00 87.69 115 SER A C 1
ATOM 873 O O . SER A 1 115 ? 3.484 1.848 -24.199 1.00 87.69 115 SER A O 1
ATOM 875 N N . CYS A 1 116 ? 4.485 0.260 -22.964 1.00 89.62 116 CYS A N 1
ATOM 876 C CA . CYS A 1 116 ? 3.686 -0.864 -23.438 1.00 89.62 116 CYS A CA 1
ATOM 877 C C . CYS A 1 116 ? 2.475 -1.187 -22.551 1.00 89.62 116 CYS A C 1
ATOM 879 O O . CYS A 1 116 ? 1.819 -2.206 -22.753 1.00 89.62 116 CYS A O 1
ATOM 881 N N . GLY A 1 117 ? 2.156 -0.317 -21.590 1.00 90.94 117 GLY A N 1
ATOM 882 C CA . GLY A 1 117 ? 1.010 -0.459 -20.696 1.00 90.94 117 GLY A CA 1
ATOM 883 C C . GLY A 1 117 ? 1.387 -0.262 -19.233 1.00 90.94 117 GLY A C 1
ATOM 884 O O . GLY A 1 117 ? 2.391 0.373 -18.902 1.00 90.94 117 GLY A O 1
ATOM 885 N N . GLU A 1 118 ? 0.563 -0.802 -18.341 1.00 93.00 118 GLU A N 1
ATOM 886 C CA . GLU A 1 118 ? 0.812 -0.794 -16.900 1.00 93.00 118 GLU A CA 1
ATOM 887 C C . GLU A 1 118 ? 0.658 -2.201 -16.314 1.00 93.00 118 GLU A C 1
ATOM 889 O O . GLU A 1 118 ? -0.254 -2.931 -16.688 1.00 93.00 118 GLU A O 1
ATOM 894 N N . VAL A 1 119 ? 1.475 -2.544 -15.323 1.00 93.50 119 VAL A N 1
ATOM 895 C CA . VAL A 1 119 ? 1.203 -3.660 -14.410 1.00 93.50 119 VAL A CA 1
ATOM 896 C C . VAL A 1 119 ? 0.888 -3.089 -13.038 1.00 93.50 119 VAL A C 1
ATOM 898 O O . VAL A 1 119 ? 1.572 -2.187 -12.552 1.00 93.50 119 VAL A O 1
ATOM 901 N N . ARG A 1 120 ? -0.172 -3.597 -12.409 1.00 95.62 120 ARG A N 1
ATOM 902 C CA . ARG A 1 120 ? -0.602 -3.170 -11.078 1.00 95.62 120 ARG A CA 1
ATOM 903 C C . ARG A 1 120 ? -0.518 -4.320 -10.100 1.00 95.62 120 ARG A C 1
ATOM 905 O O . ARG A 1 120 ? -1.127 -5.358 -10.339 1.00 95.62 120 ARG A O 1
ATOM 912 N N . PHE A 1 121 ? 0.158 -4.099 -8.983 1.00 96.62 121 PHE A N 1
ATOM 913 C CA . PHE A 1 121 ? 0.136 -5.002 -7.841 1.00 96.62 121 PHE A CA 1
ATOM 914 C C . PHE A 1 121 ? -0.829 -4.437 -6.808 1.00 96.62 121 PHE A C 1
ATOM 916 O O . PHE A 1 121 ? -0.670 -3.309 -6.335 1.00 96.62 121 PHE A O 1
ATOM 923 N N . ILE A 1 122 ? -1.868 -5.208 -6.504 1.00 97.31 122 ILE A N 1
ATOM 924 C CA . ILE A 1 122 ? -2.919 -4.824 -5.572 1.00 97.31 122 ILE A CA 1
ATOM 925 C C . ILE A 1 122 ? -2.656 -5.526 -4.254 1.00 97.31 122 ILE A C 1
ATOM 927 O O . ILE A 1 122 ? -2.687 -6.754 -4.173 1.00 97.31 122 ILE A O 1
ATOM 931 N N . TYR A 1 123 ? -2.450 -4.739 -3.210 1.00 97.12 123 TYR A N 1
ATOM 932 C CA . TYR A 1 123 ? -2.237 -5.231 -1.865 1.00 97.12 123 TYR A CA 1
ATOM 933 C C . TYR A 1 123 ? -3.421 -4.888 -0.976 1.00 97.12 123 TYR A C 1
ATOM 935 O O . TYR A 1 123 ? -3.984 -3.800 -1.074 1.00 97.12 123 TYR A O 1
ATOM 943 N N . ARG A 1 124 ? -3.790 -5.795 -0.073 1.00 97.06 124 ARG A N 1
ATOM 944 C CA . ARG A 1 124 ? -4.840 -5.565 0.925 1.00 97.06 124 ARG A CA 1
ATOM 945 C C . ARG A 1 124 ? -4.279 -5.696 2.326 1.00 97.06 124 ARG A C 1
ATOM 947 O O . ARG A 1 124 ? -3.591 -6.669 2.638 1.00 97.06 124 ARG A O 1
ATOM 954 N N . LEU A 1 125 ? -4.631 -4.737 3.173 1.00 96.94 125 LEU A N 1
ATOM 955 C CA . LEU A 1 125 ? -4.271 -4.742 4.579 1.00 96.94 125 LEU A CA 1
ATOM 956 C C . LEU A 1 125 ? -4.866 -5.971 5.274 1.00 96.94 125 LEU A C 1
ATOM 958 O O . LEU A 1 125 ? -6.063 -6.260 5.172 1.00 96.94 125 LEU A O 1
ATOM 962 N N . ALA A 1 126 ? -4.030 -6.693 6.001 1.00 95.69 126 ALA A N 1
ATOM 963 C CA . ALA A 1 126 ? -4.410 -7.851 6.785 1.00 95.69 126 ALA A CA 1
ATOM 964 C C . ALA A 1 126 ? -3.676 -7.837 8.122 1.00 95.69 126 ALA A C 1
ATOM 966 O O . ALA A 1 126 ? -2.573 -7.308 8.230 1.00 95.69 126 ALA A O 1
ATOM 967 N N . TYR A 1 127 ? -4.276 -8.459 9.130 1.00 94.31 127 TYR A N 1
ATOM 968 C CA . TYR A 1 127 ? -3.624 -8.684 10.414 1.00 94.31 127 TYR A CA 1
ATOM 969 C C . TYR A 1 127 ? -3.650 -10.157 10.790 1.00 94.31 127 TYR A C 1
ATOM 971 O O . TYR A 1 127 ? -4.548 -10.902 10.387 1.00 94.31 127 TYR A O 1
ATOM 979 N N . ALA A 1 128 ? -2.668 -10.562 11.588 1.00 92.19 128 ALA A N 1
ATOM 980 C CA . ALA A 1 128 ? -2.629 -11.867 12.226 1.00 92.19 128 ALA A CA 1
ATOM 981 C C . ALA A 1 128 ? -1.829 -11.774 13.529 1.00 92.19 128 ALA A C 1
ATOM 983 O O . ALA A 1 128 ? -0.641 -11.475 13.508 1.00 92.19 128 ALA A O 1
ATOM 984 N N . PHE A 1 129 ? -2.463 -12.058 14.664 1.00 90.94 129 PHE A N 1
ATOM 985 C CA . PHE A 1 129 ? -1.789 -12.106 15.962 1.00 90.94 129 PHE A CA 1
ATOM 986 C C . PHE A 1 129 ? -2.457 -13.125 16.889 1.00 90.94 129 PHE A C 1
ATOM 988 O O . PHE A 1 129 ? -3.607 -13.520 16.689 1.00 90.94 129 PHE A O 1
ATOM 995 N N . ARG A 1 130 ? -1.735 -13.583 17.917 1.00 91.88 130 ARG A N 1
ATOM 996 C CA . ARG A 1 130 ? -2.282 -14.492 18.933 1.00 91.88 130 ARG A CA 1
ATOM 997 C C . ARG A 1 130 ? -2.781 -13.707 20.144 1.00 91.88 130 ARG A C 1
ATOM 999 O O . ARG A 1 130 ? -2.079 -12.842 20.653 1.00 91.88 130 ARG A O 1
ATOM 1006 N N . LYS A 1 131 ? -3.976 -14.043 20.631 1.00 90.62 131 LYS A N 1
ATOM 1007 C CA . LYS A 1 131 ? -4.565 -13.500 21.863 1.00 90.62 131 LYS A CA 1
ATOM 1008 C C . LYS A 1 131 ? -5.270 -14.619 22.623 1.00 90.62 131 LYS A C 1
ATOM 1010 O O . LYS A 1 131 ? -6.098 -15.320 22.049 1.00 90.62 131 LYS A O 1
ATOM 1015 N N . ASN A 1 132 ? -4.945 -14.793 23.905 1.00 92.81 132 ASN A N 1
ATOM 1016 C CA . ASN A 1 132 ? -5.522 -15.832 24.776 1.00 92.81 132 ASN A CA 1
ATOM 1017 C C . ASN A 1 132 ? -5.467 -17.243 24.152 1.00 92.81 132 ASN A C 1
ATOM 1019 O O . ASN A 1 132 ? -6.466 -17.957 24.117 1.00 92.81 132 ASN A O 1
ATOM 1023 N N . GLY A 1 133 ? -4.321 -17.610 23.566 1.00 91.56 133 GLY A N 1
ATOM 1024 C CA . GLY A 1 133 ? -4.125 -18.905 22.899 1.00 91.56 133 GLY A CA 1
ATOM 1025 C C . GLY A 1 133 ? -4.826 -19.069 21.542 1.00 91.56 133 GLY A C 1
ATOM 1026 O O . GLY A 1 133 ? -4.619 -20.080 20.879 1.00 91.56 133 GLY A O 1
ATOM 1027 N N . LYS A 1 134 ? -5.613 -18.086 21.084 1.00 92.44 134 LYS A N 1
ATOM 1028 C CA . LYS A 1 134 ? -6.312 -18.119 19.790 1.00 92.44 134 LYS A CA 1
ATOM 1029 C C . LYS A 1 134 ? -5.614 -17.232 18.766 1.00 92.44 134 LYS A C 1
ATOM 1031 O O . LYS A 1 134 ? -5.168 -16.133 19.093 1.00 92.44 134 LYS A O 1
ATOM 1036 N N . GLN A 1 135 ? -5.539 -17.693 17.519 1.00 92.69 135 GLN A N 1
ATOM 1037 C CA . GLN A 1 135 ? -5.102 -16.863 16.400 1.00 92.69 135 GLN A CA 1
ATOM 1038 C C . GLN A 1 135 ? -6.272 -16.000 15.927 1.00 92.69 135 GLN A C 1
ATOM 1040 O O . GLN A 1 135 ? -7.315 -16.517 15.535 1.00 92.69 135 GLN A O 1
ATOM 1045 N N . LEU A 1 136 ? -6.087 -14.684 15.973 1.00 92.06 136 LEU A N 1
ATOM 1046 C CA . LEU A 1 136 ? -7.000 -13.706 15.404 1.00 92.06 136 LEU A CA 1
ATOM 1047 C C . LEU A 1 136 ? -6.385 -13.197 14.108 1.00 92.06 136 LEU A C 1
ATOM 1049 O O . LEU A 1 136 ? -5.267 -12.685 14.109 1.00 92.06 136 LEU A O 1
ATOM 1053 N N . ALA A 1 137 ? -7.106 -13.352 13.004 1.00 92.56 137 ALA A N 1
ATOM 1054 C CA . ALA A 1 137 ? -6.676 -12.866 11.705 1.00 92.56 137 ALA A CA 1
ATOM 1055 C C . ALA A 1 137 ? -7.880 -12.398 10.890 1.00 92.56 137 ALA A C 1
ATOM 1057 O O . ALA A 1 137 ? -8.931 -13.037 10.907 1.00 92.56 137 ALA A O 1
ATOM 1058 N N . SER A 1 138 ? -7.727 -11.287 10.174 1.00 91.94 138 SER A N 1
ATOM 1059 C CA . SER A 1 138 ? -8.733 -10.798 9.232 1.00 91.94 138 SER A CA 1
ATOM 1060 C C . SER A 1 138 ? -8.102 -9.876 8.189 1.00 91.94 138 SER A C 1
ATOM 1062 O O . SER A 1 138 ? -6.928 -9.510 8.276 1.00 91.94 138 SER A O 1
ATOM 1064 N N . ARG A 1 139 ? -8.898 -9.513 7.182 1.00 91.62 139 ARG A N 1
ATOM 1065 C CA . ARG A 1 139 ? -8.557 -8.539 6.142 1.00 91.62 139 ARG A CA 1
ATOM 1066 C C . ARG A 1 139 ? -9.344 -7.259 6.388 1.00 91.62 139 ARG A C 1
ATOM 1068 O O . ARG A 1 139 ? -10.545 -7.312 6.643 1.00 91.62 139 ARG A O 1
ATOM 1075 N N . LEU A 1 140 ? -8.670 -6.123 6.288 1.00 90.38 140 LEU A N 1
ATOM 1076 C CA . LEU A 1 140 ? -9.266 -4.802 6.436 1.00 90.38 140 LEU A CA 1
ATOM 1077 C C . LEU A 1 140 ? -9.574 -4.211 5.049 1.00 90.38 140 LEU A C 1
ATOM 1079 O O . LEU A 1 140 ? -8.876 -4.525 4.080 1.00 90.38 140 LEU A O 1
ATOM 1083 N N . PRO A 1 141 ? -10.607 -3.360 4.920 1.00 88.06 141 PRO A N 1
ATOM 1084 C CA . PRO A 1 141 ? -10.992 -2.736 3.654 1.00 88.06 141 PRO A CA 1
ATOM 1085 C C . PRO A 1 141 ? -10.071 -1.553 3.302 1.00 88.06 141 PRO A C 1
ATOM 1087 O O . PRO A 1 141 ? -10.535 -0.459 3.006 1.00 88.06 141 PRO A O 1
ATOM 1090 N N . PHE A 1 142 ? -8.757 -1.771 3.345 1.00 93.56 142 PHE A N 1
ATOM 1091 C CA . PHE A 1 142 ? -7.743 -0.817 2.910 1.00 93.56 142 PHE A CA 1
ATOM 1092 C C . PHE A 1 142 ? -6.864 -1.511 1.876 1.00 93.56 142 PHE A C 1
ATOM 1094 O O . PHE A 1 142 ? -6.324 -2.589 2.142 1.00 93.56 142 PHE A O 1
ATOM 1101 N N . ASN A 1 143 ? -6.741 -0.909 0.695 1.00 95.62 143 ASN A N 1
ATOM 1102 C CA . ASN A 1 143 ? -5.963 -1.474 -0.399 1.00 95.62 143 ASN A CA 1
ATOM 1103 C C . ASN A 1 143 ? -4.914 -0.468 -0.870 1.00 95.62 143 ASN A C 1
ATOM 1105 O O . ASN A 1 143 ? -5.174 0.732 -0.902 1.00 95.62 143 ASN A O 1
ATOM 1109 N N . PHE A 1 144 ? -3.759 -0.982 -1.267 1.00 95.44 144 PHE A N 1
ATOM 1110 C CA . PHE A 1 144 ? -2.697 -0.235 -1.919 1.00 95.44 144 PHE A CA 1
ATOM 1111 C C . PHE A 1 144 ? -2.526 -0.760 -3.343 1.00 95.44 144 PHE A C 1
ATOM 1113 O O . PHE A 1 144 ? -2.600 -1.966 -3.567 1.00 95.44 144 PHE A O 1
ATOM 1120 N N . SER A 1 145 ? -2.291 0.130 -4.303 1.00 96.00 145 SER A N 1
ATOM 1121 C CA . SER A 1 145 ? -2.015 -0.240 -5.692 1.00 96.00 145 SER A CA 1
ATOM 1122 C C . SER A 1 145 ? -0.656 0.315 -6.094 1.00 96.00 145 SER A C 1
ATOM 1124 O O . SER A 1 145 ? -0.531 1.520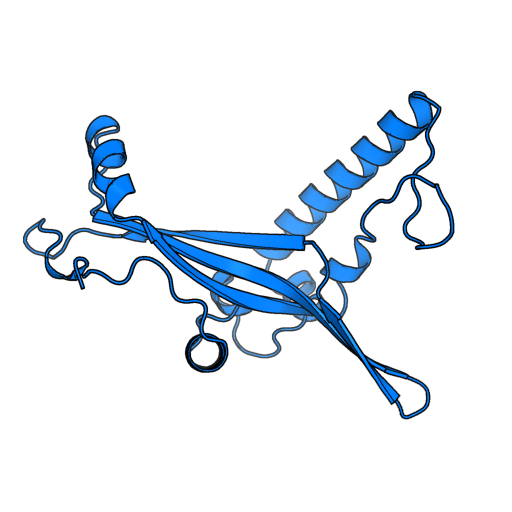 -6.296 1.00 96.00 145 SER A O 1
ATOM 1126 N N . ALA A 1 146 ? 0.338 -0.557 -6.262 1.00 94.81 146 ALA A N 1
ATOM 1127 C CA . ALA A 1 146 ? 1.606 -0.186 -6.883 1.00 94.81 146 ALA A CA 1
ATOM 1128 C C . ALA A 1 146 ? 1.448 -0.277 -8.405 1.00 94.81 146 ALA A C 1
ATOM 1130 O O . ALA A 1 146 ? 1.048 -1.323 -8.918 1.00 94.81 146 ALA A O 1
ATOM 1131 N N . ILE A 1 147 ? 1.695 0.822 -9.120 1.00 94.44 147 ILE A N 1
ATOM 1132 C CA . ILE A 1 147 ? 1.501 0.916 -10.572 1.00 94.44 147 ILE A CA 1
ATOM 1133 C C . ILE A 1 147 ? 2.864 1.076 -11.237 1.00 94.44 147 ILE A C 1
ATOM 1135 O O . ILE A 1 147 ? 3.562 2.059 -10.995 1.00 94.44 147 ILE A O 1
ATOM 1139 N N . TYR A 1 148 ? 3.202 0.138 -12.114 1.00 92.12 148 TYR A N 1
ATOM 1140 C CA . TYR A 1 148 ? 4.440 0.137 -12.880 1.00 92.12 148 TYR A CA 1
ATOM 1141 C C . TYR A 1 148 ? 4.118 0.337 -14.352 1.00 92.12 148 TYR A C 1
ATOM 1143 O O . TYR A 1 148 ? 3.282 -0.374 -14.908 1.00 92.12 148 TYR A O 1
ATOM 1151 N N . ARG A 1 149 ? 4.783 1.301 -14.991 1.00 91.62 149 ARG A N 1
ATOM 1152 C CA . ARG A 1 149 ? 4.749 1.426 -16.450 1.00 91.62 149 ARG A CA 1
ATOM 1153 C C . ARG A 1 149 ? 5.651 0.359 -17.053 1.00 91.62 149 ARG A C 1
ATOM 1155 O O . ARG A 1 149 ? 6.757 0.137 -16.563 1.00 91.62 149 ARG A O 1
ATOM 1162 N N . VAL A 1 150 ? 5.177 -0.277 -18.112 1.00 89.75 150 VAL A N 1
ATOM 1163 C CA . VAL A 1 150 ? 5.921 -1.331 -18.795 1.00 89.75 150 VAL A CA 1
ATOM 1164 C C . VAL A 1 150 ? 6.785 -0.695 -19.874 1.00 89.75 150 VAL A C 1
ATOM 1166 O O . VAL A 1 150 ? 6.265 -0.054 -20.786 1.00 89.75 150 VAL A O 1
ATOM 1169 N N . ALA A 1 151 ? 8.102 -0.844 -19.757 1.00 88.88 151 ALA A N 1
ATOM 1170 C CA . ALA A 1 151 ? 9.025 -0.338 -20.764 1.00 88.88 151 ALA A CA 1
ATOM 1171 C C . ALA A 1 151 ? 8.844 -1.087 -22.101 1.00 88.88 151 ALA A C 1
ATOM 1173 O O . ALA A 1 151 ? 8.475 -2.264 -22.088 1.00 88.88 151 ALA A O 1
ATOM 1174 N N . PRO A 1 152 ? 9.110 -0.428 -23.241 1.00 87.62 152 PRO A N 1
ATOM 1175 C CA . PRO A 1 152 ? 9.259 -1.113 -24.516 1.00 87.62 152 PRO A CA 1
ATOM 1176 C C . PRO A 1 152 ? 10.395 -2.135 -24.501 1.00 87.62 152 PRO A C 1
ATOM 1178 O O . PRO A 1 152 ? 11.372 -1.991 -23.761 1.00 87.62 152 PRO A O 1
ATOM 1181 N N . ASP A 1 153 ? 10.272 -3.129 -25.371 1.00 86.06 153 ASP A N 1
ATOM 1182 C CA . ASP A 1 153 ? 11.344 -4.059 -25.708 1.00 86.06 153 ASP A CA 1
ATOM 1183 C C . ASP A 1 153 ? 12.541 -3.300 -26.336 1.00 86.06 153 ASP A C 1
ATOM 1185 O O . ASP A 1 153 ? 12.390 -2.155 -26.780 1.00 86.06 153 ASP A O 1
ATOM 1189 N N . PRO A 1 154 ? 13.751 -3.898 -26.412 1.00 85.69 154 PRO A N 1
ATOM 1190 C CA . PRO A 1 154 ? 14.929 -3.233 -26.986 1.00 85.69 154 PRO A CA 1
ATOM 1191 C C . PRO A 1 154 ? 14.762 -2.760 -28.438 1.00 85.69 154 PRO A C 1
ATOM 1193 O O . PRO A 1 154 ? 15.446 -1.833 -28.865 1.00 85.69 154 PRO A O 1
ATOM 1196 N N . ASP A 1 155 ? 13.860 -3.384 -29.196 1.00 85.69 155 ASP A N 1
ATOM 1197 C CA . ASP A 1 155 ? 13.487 -3.006 -30.563 1.00 85.69 155 ASP A CA 1
ATOM 1198 C C . ASP A 1 155 ? 12.398 -1.912 -30.616 1.00 85.69 155 ASP A C 1
ATOM 1200 O O . ASP A 1 155 ? 11.942 -1.532 -31.695 1.00 85.69 155 ASP A O 1
ATOM 1204 N N . GLY A 1 156 ? 11.976 -1.392 -29.459 1.00 81.81 156 GLY A N 1
ATOM 1205 C CA . GLY A 1 156 ? 10.876 -0.440 -29.313 1.00 81.81 156 GLY A CA 1
ATOM 1206 C C . GLY A 1 156 ? 9.488 -1.081 -29.401 1.00 81.81 156 GLY A C 1
ATOM 1207 O O . GLY A 1 156 ? 8.481 -0.366 -29.378 1.00 81.81 156 GLY A O 1
ATOM 1208 N N . GLY A 1 157 ? 9.422 -2.409 -29.518 1.00 83.81 157 GLY A N 1
ATOM 1209 C CA . GLY A 1 157 ? 8.197 -3.186 -29.557 1.00 83.81 157 GLY A CA 1
ATOM 1210 C C . GLY A 1 157 ? 7.562 -3.396 -28.182 1.00 83.81 157 GLY A C 1
ATOM 1211 O O . GLY A 1 157 ? 8.050 -2.940 -27.153 1.00 83.81 157 GLY A O 1
ATOM 1212 N N . CYS A 1 158 ? 6.429 -4.096 -28.188 1.00 85.44 158 CYS A N 1
ATOM 1213 C CA . CYS A 1 158 ? 5.709 -4.528 -26.984 1.00 85.44 158 CYS A CA 1
ATOM 1214 C C . CYS A 1 158 ? 5.384 -6.028 -27.042 1.00 85.44 158 CYS A C 1
ATOM 1216 O O . CYS A 1 158 ? 4.409 -6.484 -26.442 1.00 85.44 158 CYS A O 1
ATOM 1218 N N . ALA A 1 159 ? 6.124 -6.786 -27.851 1.00 82.44 159 ALA A N 1
ATOM 1219 C CA . ALA A 1 159 ? 5.836 -8.193 -28.092 1.00 82.44 159 ALA A CA 1
ATOM 1220 C C . ALA A 1 159 ? 6.139 -9.033 -26.846 1.00 82.44 159 ALA A C 1
ATOM 1222 O O . ALA A 1 159 ? 5.373 -9.941 -26.524 1.00 82.44 159 ALA A O 1
ATOM 1223 N N . GLY A 1 160 ? 7.192 -8.681 -26.102 1.00 74.06 160 GLY A N 1
ATOM 1224 C CA . GLY A 1 160 ? 7.596 -9.359 -24.872 1.00 74.06 160 GLY A CA 1
ATOM 1225 C C . GLY A 1 160 ? 6.570 -9.272 -23.739 1.00 74.06 160 GLY A C 1
ATOM 1226 O O . GLY A 1 160 ? 6.618 -10.072 -22.809 1.00 74.06 160 GLY A O 1
ATOM 1227 N N . VAL A 1 161 ? 5.614 -8.341 -23.822 1.00 69.12 161 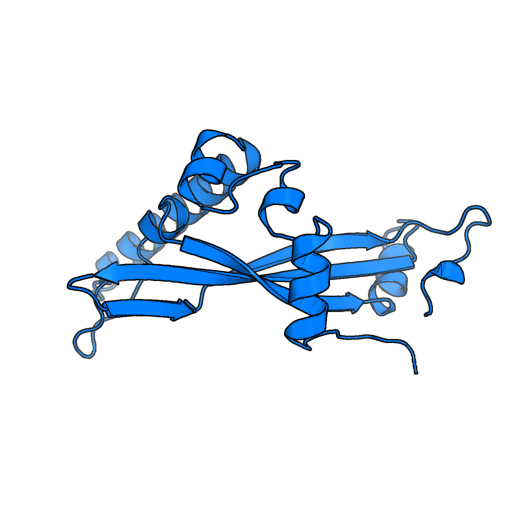VAL A N 1
ATOM 1228 C CA . VAL A 1 161 ? 4.647 -8.055 -22.747 1.00 69.12 161 VAL A CA 1
ATOM 1229 C C . VAL A 1 161 ? 3.213 -8.464 -23.096 1.00 69.12 161 VAL A C 1
ATOM 1231 O O . VAL A 1 161 ? 2.310 -8.327 -22.273 1.00 69.12 161 VAL A O 1
ATOM 1234 N N . ALA A 1 162 ? 2.999 -8.985 -24.307 1.00 61.78 162 ALA A N 1
ATOM 1235 C CA . ALA A 1 162 ? 1.699 -9.426 -24.815 1.00 61.78 162 ALA A CA 1
ATOM 1236 C C . ALA A 1 162 ? 1.290 -10.848 -24.359 1.00 61.78 162 ALA A C 1
ATOM 1238 O O . ALA A 1 162 ? 0.299 -11.380 -24.867 1.00 61.78 162 ALA A O 1
ATOM 1239 N N . GLY A 1 163 ? 2.063 -11.457 -23.448 1.00 54.88 163 GLY A N 1
ATOM 1240 C CA . GLY A 1 163 ? 1.886 -12.823 -22.929 1.00 54.88 163 GLY A CA 1
ATOM 1241 C C . GLY A 1 163 ? 0.629 -13.039 -22.092 1.00 54.88 163 GLY A C 1
ATOM 1242 O O . GLY A 1 163 ? 0.291 -12.170 -21.258 1.00 54.88 163 GLY A O 1
#

pLDDT: mean 89.98, std 8.82, range [54.88, 98.44]